Protein AF-A0A9N9HRW1-F1 (afdb_monomer)

Mean predicted aligned error: 13.12 Å

Organism: NCBI:txid94023

Structure (mmCIF, N/CA/C/O backbone):
data_AF-A0A9N9HRW1-F1
#
_entry.id   AF-A0A9N9HRW1-F1
#
loop_
_atom_site.group_PDB
_atom_site.id
_atom_site.type_symbol
_atom_site.label_atom_id
_atom_site.label_alt_id
_atom_site.label_comp_id
_atom_site.label_asym_id
_atom_site.label_entity_id
_atom_site.label_seq_id
_atom_site.pdbx_PDB_i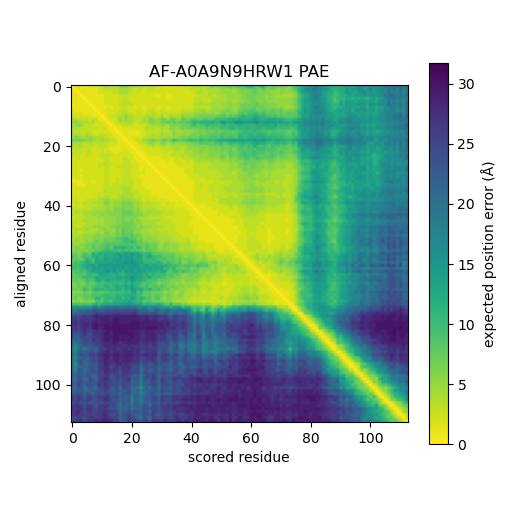ns_code
_atom_site.Cartn_x
_atom_site.Cartn_y
_atom_site.Cartn_z
_atom_site.occupancy
_atom_site.B_iso_or_equiv
_atom_site.auth_seq_id
_atom_site.auth_comp_id
_atom_site.auth_asym_id
_atom_site.auth_atom_id
_atom_site.pdbx_PDB_model_num
ATOM 1 N N . VAL A 1 1 ? 3.208 -2.052 -2.241 1.00 87.50 1 VAL A N 1
ATOM 2 C CA . VAL A 1 1 ? 3.498 -1.379 -3.540 1.00 87.50 1 VAL A CA 1
ATOM 3 C C . VAL A 1 1 ? 4.975 -1.032 -3.701 1.00 87.50 1 VAL A C 1
ATOM 5 O O . VAL A 1 1 ? 5.560 -1.467 -4.681 1.00 87.50 1 VAL A O 1
ATOM 8 N N . ARG A 1 2 ? 5.598 -0.309 -2.755 1.00 90.75 2 ARG A N 1
ATOM 9 C CA . ARG A 1 2 ? 7.033 0.049 -2.804 1.00 90.75 2 ARG A CA 1
ATOM 10 C C . ARG A 1 2 ? 7.954 -1.150 -3.062 1.00 90.75 2 ARG A C 1
ATOM 12 O O . ARG A 1 2 ? 8.828 -1.073 -3.913 1.00 90.75 2 ARG A O 1
ATOM 19 N N . GLU A 1 3 ? 7.721 -2.266 -2.378 1.00 92.56 3 GLU A N 1
ATOM 20 C CA . GLU A 1 3 ? 8.483 -3.502 -2.591 1.00 92.56 3 GLU A CA 1
ATOM 21 C C . GLU A 1 3 ? 8.396 -4.006 -4.042 1.00 92.56 3 GLU A C 1
ATOM 23 O O . GLU A 1 3 ? 9.418 -4.305 -4.651 1.00 92.56 3 GLU A O 1
ATOM 28 N N . TYR A 1 4 ? 7.197 -4.017 -4.635 1.00 93.19 4 TYR A N 1
ATOM 29 C CA . TYR A 1 4 ? 7.006 -4.393 -6.038 1.00 93.19 4 TYR A CA 1
ATOM 30 C C . TYR A 1 4 ? 7.761 -3.465 -6.997 1.00 93.19 4 TYR A C 1
ATOM 32 O O . TYR A 1 4 ? 8.381 -3.950 -7.943 1.00 93.19 4 TYR A O 1
ATOM 40 N N . TYR A 1 5 ? 7.766 -2.155 -6.727 1.00 92.38 5 TYR A N 1
ATOM 41 C CA . TYR A 1 5 ? 8.561 -1.195 -7.494 1.0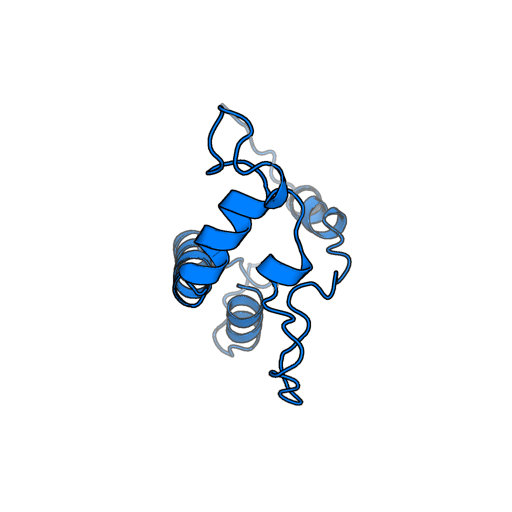0 92.38 5 TYR A CA 1
ATOM 42 C C . TYR A 1 5 ? 10.063 -1.475 -7.371 1.00 92.38 5 TYR A C 1
ATOM 44 O O . TYR A 1 5 ? 10.750 -1.558 -8.385 1.00 92.38 5 TYR A O 1
ATOM 52 N N . ASN A 1 6 ? 10.568 -1.685 -6.153 1.00 93.50 6 ASN A N 1
ATOM 53 C CA . ASN A 1 6 ? 11.981 -1.989 -5.918 1.00 93.50 6 ASN A CA 1
ATOM 54 C C . ASN A 1 6 ? 12.398 -3.280 -6.635 1.00 93.50 6 ASN A C 1
ATOM 56 O O . ASN A 1 6 ? 13.422 -3.316 -7.314 1.00 93.50 6 ASN A O 1
ATOM 60 N N . ASN A 1 7 ? 11.573 -4.324 -6.548 1.00 93.94 7 ASN A N 1
ATOM 61 C CA . ASN A 1 7 ? 11.805 -5.589 -7.238 1.00 93.94 7 ASN A CA 1
ATOM 62 C C . ASN A 1 7 ? 11.776 -5.432 -8.761 1.00 93.94 7 ASN A C 1
ATOM 64 O O . ASN A 1 7 ? 12.543 -6.096 -9.451 1.00 93.94 7 ASN A O 1
ATOM 68 N N . TRP A 1 8 ? 10.914 -4.566 -9.299 1.00 93.62 8 TRP A N 1
ATOM 69 C CA . TRP A 1 8 ? 10.889 -4.244 -10.726 1.00 93.62 8 TRP A CA 1
ATOM 70 C C . TRP A 1 8 ? 12.128 -3.461 -11.167 1.00 93.62 8 TRP A C 1
ATOM 72 O O . TRP A 1 8 ? 12.721 -3.794 -12.188 1.00 93.62 8 TRP A O 1
ATOM 82 N N . MET A 1 9 ? 12.553 -2.476 -10.378 1.00 92.88 9 MET A N 1
ATOM 83 C CA . MET A 1 9 ? 13.717 -1.639 -10.668 1.00 92.88 9 MET A CA 1
ATOM 84 C C . MET A 1 9 ? 15.044 -2.414 -10.610 1.00 92.88 9 MET A C 1
ATOM 86 O O . MET A 1 9 ? 16.008 -2.039 -11.267 1.00 92.88 9 MET A O 1
ATOM 90 N N . ASN A 1 10 ? 15.089 -3.511 -9.853 1.00 93.50 10 ASN A N 1
ATOM 91 C CA . ASN A 1 10 ? 16.256 -4.390 -9.743 1.00 93.50 10 ASN A CA 1
ATOM 92 C C . ASN A 1 10 ? 16.341 -5.460 -10.846 1.00 93.50 10 ASN A C 1
ATOM 94 O O . ASN A 1 10 ? 17.201 -6.336 -10.771 1.00 93.50 10 ASN A O 1
ATOM 98 N N . ARG A 1 11 ? 15.445 -5.450 -11.840 1.00 91.75 11 ARG A N 1
ATOM 99 C CA . ARG A 1 11 ? 15.491 -6.422 -12.937 1.00 91.75 11 ARG A CA 1
ATOM 100 C C . ARG A 1 11 ? 16.550 -6.053 -13.975 1.00 91.75 11 ARG A C 1
ATOM 102 O O . ARG A 1 11 ? 16.748 -4.882 -14.284 1.00 91.75 11 ARG A O 1
ATOM 109 N N . ASP A 1 12 ? 17.151 -7.068 -14.587 1.00 89.81 12 ASP A N 1
ATOM 110 C CA . ASP A 1 12 ? 18.140 -6.888 -15.660 1.00 89.81 12 ASP A CA 1
ATOM 111 C C . ASP A 1 12 ? 17.501 -6.594 -17.034 1.00 89.81 12 ASP A C 1
ATOM 113 O O . ASP A 1 12 ? 18.184 -6.170 -17.965 1.00 89.81 12 ASP A O 1
ATOM 117 N N . ASP A 1 13 ? 16.190 -6.815 -17.186 1.00 92.19 13 ASP A N 1
ATOM 118 C CA . ASP A 1 13 ? 15.445 -6.713 -18.448 1.00 92.19 13 ASP A CA 1
ATOM 119 C C . ASP A 1 13 ? 14.656 -5.399 -18.603 1.00 92.19 13 ASP A C 1
ATOM 121 O O . ASP A 1 13 ? 13.646 -5.331 -19.312 1.00 92.19 13 ASP A O 1
ATOM 125 N N . LEU A 1 14 ? 15.121 -4.323 -17.963 1.00 91.50 14 LEU A N 1
ATOM 126 C CA . LEU A 1 14 ? 14.494 -3.008 -18.070 1.00 91.50 14 LEU A CA 1
ATOM 127 C C . LEU A 1 14 ? 14.556 -2.457 -19.500 1.00 91.50 14 LEU A C 1
ATOM 129 O O . LEU A 1 14 ? 15.571 -2.515 -20.196 1.00 91.50 14 LEU A O 1
ATOM 133 N N . VAL A 1 15 ? 13.447 -1.860 -19.935 1.00 92.19 15 VAL A N 1
ATOM 134 C CA . VAL A 1 15 ? 13.365 -1.202 -21.242 1.00 92.19 15 VAL A CA 1
ATOM 135 C C . VAL A 1 15 ? 13.766 0.257 -21.095 1.00 92.19 15 VAL A C 1
ATOM 137 O O . VAL A 1 15 ? 13.266 0.955 -20.218 1.00 92.19 15 VAL A O 1
ATOM 140 N N . TYR A 1 16 ? 14.600 0.749 -22.009 1.00 92.38 16 TYR A N 1
ATOM 141 C CA . TYR A 1 16 ? 15.072 2.130 -22.010 1.00 92.38 16 TYR A CA 1
ATOM 142 C C . TYR A 1 16 ? 14.428 2.952 -23.136 1.00 92.38 16 TYR A C 1
ATOM 144 O O . TYR A 1 16 ? 14.023 2.447 -24.186 1.00 92.38 16 TYR A O 1
ATOM 152 N N . THR A 1 17 ? 14.282 4.247 -22.892 1.00 93.44 17 THR A N 1
ATOM 153 C CA . THR A 1 17 ? 13.936 5.263 -23.891 1.00 93.44 17 THR A CA 1
ATOM 154 C C . THR A 1 17 ? 15.126 5.514 -24.821 1.00 93.44 17 THR A C 1
ATOM 156 O O . THR A 1 17 ? 16.258 5.160 -24.500 1.00 93.44 17 THR A O 1
ATOM 159 N N . ALA A 1 18 ? 14.899 6.186 -25.955 1.00 92.56 18 ALA A N 1
ATOM 160 C CA . ALA A 1 18 ? 15.980 6.563 -26.874 1.00 92.56 18 ALA A CA 1
ATOM 161 C C . ALA A 1 18 ? 17.062 7.444 -26.210 1.00 92.56 18 ALA A C 1
ATOM 163 O O . ALA A 1 18 ? 18.207 7.447 -26.647 1.00 92.56 18 ALA A O 1
ATOM 164 N N . MET A 1 19 ? 16.713 8.150 -25.129 1.00 93.44 19 MET A N 1
ATOM 165 C CA . MET A 1 19 ? 17.629 8.972 -24.329 1.00 93.44 19 MET A CA 1
ATOM 166 C C . MET A 1 19 ? 18.331 8.189 -23.205 1.00 93.44 19 MET A C 1
ATOM 168 O O . MET A 1 19 ? 18.962 8.793 -22.344 1.00 93.44 19 MET A O 1
ATOM 172 N N . GLY A 1 20 ? 18.191 6.860 -23.159 1.00 91.06 20 GLY A N 1
ATOM 173 C CA . GLY A 1 20 ? 18.842 6.013 -22.156 1.00 91.06 20 GLY A CA 1
ATOM 174 C C . GLY A 1 20 ? 18.210 6.054 -20.761 1.00 91.06 20 GLY A C 1
ATOM 175 O O . GLY A 1 20 ? 18.792 5.530 -19.819 1.00 91.06 20 GLY A O 1
ATOM 176 N N . ARG A 1 21 ? 17.017 6.643 -20.599 1.00 90.25 21 ARG A N 1
ATOM 177 C CA . ARG A 1 21 ? 16.250 6.591 -19.337 1.00 90.25 21 ARG A CA 1
ATOM 178 C C . ARG A 1 21 ? 15.407 5.324 -19.272 1.00 90.25 21 ARG A C 1
ATOM 180 O O . ARG A 1 21 ? 14.851 4.942 -20.301 1.00 90.25 21 ARG A O 1
ATOM 187 N N . ILE A 1 22 ? 15.253 4.723 -18.095 1.00 92.19 22 ILE A N 1
ATOM 188 C CA . ILE A 1 22 ? 14.352 3.578 -17.884 1.00 92.19 22 ILE A CA 1
ATOM 189 C C . ILE A 1 22 ? 12.914 4.002 -18.209 1.00 92.19 22 ILE A C 1
ATOM 191 O O . ILE A 1 22 ? 12.469 5.086 -17.831 1.00 92.19 22 ILE A O 1
ATOM 195 N N . LYS A 1 23 ? 12.189 3.171 -18.959 1.00 92.62 23 LYS A N 1
ATOM 196 C CA . LYS A 1 23 ? 10.771 3.391 -19.246 1.00 92.62 23 LYS A CA 1
ATOM 197 C C . LYS A 1 23 ? 9.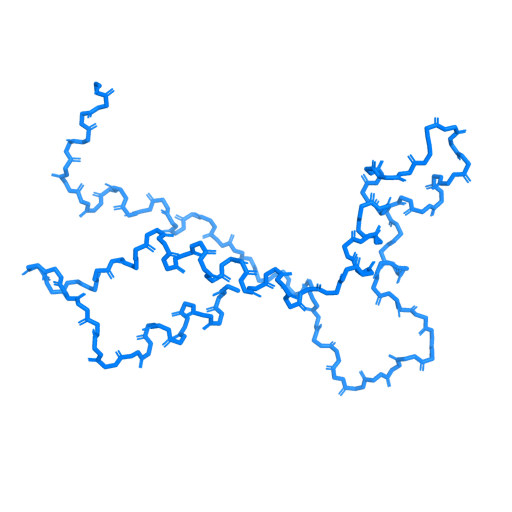941 3.093 -18.007 1.00 92.62 23 LYS A C 1
ATOM 199 O O . LYS A 1 23 ? 10.169 2.091 -17.337 1.00 92.62 23 LYS A O 1
ATOM 204 N N . LYS A 1 24 ? 8.922 3.921 -17.771 1.00 90.81 24 LYS A N 1
ATOM 205 C CA . LYS A 1 24 ? 7.929 3.675 -16.723 1.00 90.81 24 LYS A CA 1
ATOM 206 C C . LYS A 1 24 ? 7.254 2.304 -16.902 1.00 90.81 24 LYS A C 1
ATOM 208 O O . LYS A 1 24 ? 7.039 1.886 -18.048 1.00 90.81 24 LYS A O 1
ATOM 213 N N . PRO A 1 25 ? 6.882 1.623 -15.804 1.00 90.69 25 PRO A N 1
ATOM 214 C CA . PRO A 1 25 ? 6.054 0.429 -15.886 1.00 90.69 25 PRO A CA 1
ATOM 215 C C . PRO A 1 25 ? 4.696 0.771 -16.515 1.00 90.69 25 PRO A C 1
ATOM 217 O O . PRO A 1 25 ? 4.248 1.922 -16.516 1.00 90.69 25 PRO A O 1
ATOM 220 N N . SER A 1 26 ? 4.029 -0.236 -17.076 1.00 91.62 26 SER A N 1
ATOM 221 C CA . SER A 1 26 ? 2.689 -0.046 -17.634 1.00 91.62 26 SER A CA 1
ATOM 222 C C . SER A 1 26 ? 1.661 0.228 -16.529 1.00 91.62 26 SER A C 1
ATOM 224 O O . SER A 1 26 ? 1.829 -0.219 -15.393 1.00 91.62 26 SER A O 1
ATOM 226 N N . TYR A 1 27 ? 0.549 0.891 -16.864 1.00 94.19 27 TYR A N 1
ATOM 227 C CA . TYR A 1 27 ? -0.553 1.076 -15.910 1.00 94.19 27 TYR A CA 1
ATOM 228 C C . TYR A 1 27 ? -1.138 -0.251 -15.416 1.00 94.19 27 TYR A C 1
ATOM 230 O O . TYR A 1 27 ? -1.515 -0.347 -14.254 1.00 94.19 27 TYR A O 1
ATOM 238 N N . ALA A 1 28 ? -1.166 -1.284 -16.264 1.00 95.31 28 ALA A N 1
ATOM 239 C CA . ALA A 1 28 ? -1.611 -2.616 -15.862 1.00 95.31 28 ALA A CA 1
ATOM 240 C C . ALA A 1 28 ? -0.700 -3.203 -14.772 1.00 95.31 28 ALA A C 1
ATOM 242 O O . ALA A 1 28 ? -1.188 -3.702 -13.765 1.00 95.31 28 ALA A O 1
ATOM 243 N N . THR A 1 29 ? 0.617 -3.061 -14.936 1.00 93.38 29 THR A N 1
ATOM 244 C CA . THR A 1 29 ? 1.613 -3.490 -13.947 1.00 93.38 29 THR A CA 1
ATOM 245 C C . THR A 1 29 ? 1.463 -2.731 -12.625 1.00 93.38 29 THR A C 1
ATOM 247 O O . THR A 1 29 ? 1.490 -3.338 -11.560 1.00 93.38 29 THR A O 1
ATOM 250 N N . LEU A 1 30 ? 1.253 -1.410 -12.676 1.00 93.81 30 LEU A N 1
ATOM 251 C CA . LEU A 1 30 ? 1.004 -0.610 -11.472 1.00 93.81 30 LEU A CA 1
ATOM 252 C C . LEU A 1 30 ? -0.285 -1.040 -10.756 1.00 93.81 30 LEU A C 1
ATOM 254 O O . LEU A 1 30 ? -0.286 -1.200 -9.536 1.00 93.81 30 LEU A O 1
ATOM 258 N N . ALA A 1 31 ? -1.369 -1.258 -11.505 1.00 95.69 31 ALA A N 1
ATOM 259 C CA . ALA A 1 31 ? -2.642 -1.714 -10.954 1.00 95.69 31 ALA A CA 1
ATOM 260 C C . ALA A 1 31 ? -2.517 -3.096 -10.298 1.00 95.69 31 ALA A C 1
ATOM 262 O O . ALA A 1 31 ? -3.083 -3.319 -9.230 1.00 95.69 31 ALA A O 1
ATOM 263 N N . GLU A 1 32 ? -1.732 -3.996 -10.891 1.00 96.75 32 GLU A N 1
ATOM 264 C CA . GLU A 1 32 ? -1.415 -5.300 -10.312 1.00 96.75 32 GLU A CA 1
ATOM 265 C C . GLU A 1 32 ? -0.667 -5.154 -8.980 1.00 96.75 32 GLU A C 1
ATOM 267 O O . GLU A 1 32 ? -1.084 -5.736 -7.985 1.00 96.75 32 GLU A O 1
ATOM 272 N N . TRP A 1 33 ? 0.366 -4.308 -8.904 1.00 95.94 33 TRP A N 1
ATOM 273 C CA . TRP A 1 33 ? 1.097 -4.076 -7.648 1.00 95.94 33 TRP A CA 1
ATOM 274 C C . TRP A 1 33 ? 0.219 -3.500 -6.543 1.00 95.94 33 TRP A C 1
ATOM 276 O O . TRP A 1 33 ? 0.378 -3.863 -5.378 1.00 95.94 33 TRP A O 1
ATOM 286 N N . VAL A 1 34 ? -0.687 -2.583 -6.892 1.00 95.44 34 VAL A N 1
ATOM 287 C CA . VAL A 1 34 ? -1.674 -2.042 -5.953 1.00 95.44 34 VAL A CA 1
ATOM 288 C C . VAL A 1 34 ? -2.611 -3.157 -5.502 1.00 95.44 34 VAL A C 1
ATOM 290 O O . VAL A 1 34 ? -2.779 -3.346 -4.301 1.00 95.44 34 VAL A O 1
ATOM 293 N N . SER A 1 35 ? -3.162 -3.933 -6.435 1.00 95.50 35 SER A N 1
ATOM 294 C CA . SER A 1 35 ? -4.077 -5.032 -6.129 1.00 95.50 35 SER A CA 1
ATOM 295 C C . SER A 1 35 ? -3.439 -6.077 -5.214 1.00 95.50 35 SER A C 1
ATOM 297 O O . SER A 1 35 ? -4.036 -6.430 -4.201 1.00 95.50 35 SER A O 1
ATOM 299 N N . CYS A 1 36 ? -2.233 -6.547 -5.538 1.00 94.44 36 CYS A N 1
ATOM 300 C CA . CYS A 1 36 ? -1.514 -7.529 -4.729 1.00 94.44 36 CYS A CA 1
ATOM 301 C C . CYS A 1 36 ? -1.150 -6.962 -3.352 1.00 94.44 36 CYS A C 1
ATOM 303 O O . CYS A 1 36 ? -1.372 -7.608 -2.337 1.00 94.44 36 CYS A O 1
ATOM 305 N N . ALA A 1 37 ? -0.672 -5.716 -3.282 1.00 92.94 37 ALA A N 1
ATOM 306 C CA . ALA A 1 37 ? -0.369 -5.102 -1.993 1.00 92.94 37 ALA A CA 1
ATOM 307 C C . ALA A 1 37 ? -1.612 -4.964 -1.098 1.00 92.94 37 ALA A C 1
ATOM 309 O O . ALA A 1 37 ? -1.504 -5.133 0.110 1.00 92.94 37 ALA A O 1
ATOM 310 N N . TRP A 1 38 ? -2.781 -4.664 -1.671 1.00 92.62 38 TRP A N 1
ATOM 311 C CA . TRP A 1 38 ? -4.034 -4.590 -0.916 1.00 92.62 38 TRP A CA 1
ATOM 312 C C . TRP A 1 38 ? -4.572 -5.961 -0.506 1.00 92.62 38 TRP A C 1
ATOM 314 O O . TRP A 1 38 ? -5.183 -6.053 0.556 1.00 92.62 38 TRP A O 1
ATOM 324 N N . SER A 1 39 ? -4.350 -7.017 -1.298 1.00 93.00 39 SER A N 1
ATOM 325 C CA . SER A 1 39 ? -4.766 -8.373 -0.911 1.00 93.00 39 SER A CA 1
ATOM 326 C C . SER A 1 39 ? -4.007 -8.912 0.299 1.00 93.00 39 SER A C 1
ATOM 328 O O . SER A 1 39 ? -4.541 -9.757 1.012 1.00 93.00 39 SER A O 1
ATOM 330 N N . ASP A 1 40 ? -2.800 -8.402 0.545 1.00 90.69 40 ASP A N 1
ATOM 331 C CA . ASP A 1 40 ? -1.962 -8.802 1.679 1.00 90.69 40 ASP A CA 1
ATOM 332 C C . ASP A 1 40 ? -2.362 -8.095 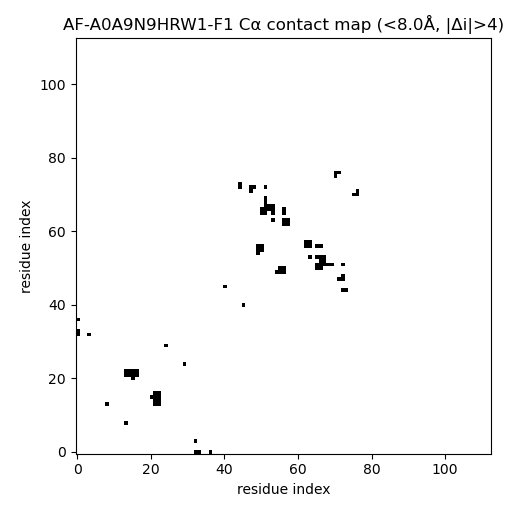2.990 1.00 90.69 40 ASP A C 1
ATOM 334 O O . ASP A 1 40 ? -1.944 -8.500 4.077 1.00 90.69 40 ASP A O 1
ATOM 338 N N . VAL A 1 41 ? -3.188 -7.043 2.922 1.00 88.62 41 VAL A N 1
ATOM 339 C CA . VAL A 1 41 ? -3.656 -6.308 4.105 1.00 88.62 41 VAL A CA 1
ATOM 340 C C . VAL A 1 41 ? -4.766 -7.088 4.811 1.00 88.62 41 VAL A C 1
ATOM 342 O O . VAL A 1 41 ? -5.774 -7.456 4.208 1.00 88.62 41 VAL A O 1
ATOM 345 N N . ASP A 1 42 ? -4.626 -7.278 6.127 1.00 90.50 42 ASP A N 1
ATOM 346 C CA . ASP A 1 42 ? -5.650 -7.927 6.948 1.00 90.50 42 ASP A CA 1
ATOM 347 C C . ASP A 1 42 ? -7.001 -7.195 6.855 1.00 90.50 42 ASP A C 1
ATOM 349 O O . ASP A 1 42 ? -7.142 -6.025 7.221 1.00 90.50 42 ASP A O 1
ATOM 353 N N . SER A 1 43 ? -8.035 -7.920 6.431 1.00 90.88 43 SER A N 1
ATOM 354 C CA . SER A 1 43 ? -9.408 -7.408 6.379 1.00 90.88 43 SER A CA 1
ATOM 355 C C . SER A 1 43 ? -9.917 -6.921 7.742 1.00 90.88 43 SER A C 1
ATOM 357 O O . SER A 1 43 ? -10.702 -5.971 7.807 1.00 90.88 43 SER A O 1
ATOM 359 N N . GLY A 1 44 ? -9.445 -7.525 8.840 1.00 90.69 44 GLY A N 1
ATOM 360 C CA . GLY A 1 44 ? -9.752 -7.084 10.195 1.00 90.69 44 GLY A CA 1
ATOM 361 C C . GLY A 1 44 ? -9.194 -5.691 10.477 1.00 90.69 44 GLY A C 1
ATOM 362 O O . GLY A 1 44 ? -9.907 -4.847 11.019 1.00 90.69 44 GLY A O 1
ATOM 363 N N . LEU A 1 45 ? -7.947 -5.430 10.083 1.00 90.94 45 LEU A N 1
ATOM 364 C CA . LEU A 1 45 ? -7.298 -4.123 10.175 1.00 90.94 45 LEU A CA 1
ATOM 365 C C . LEU A 1 45 ? -8.051 -3.064 9.361 1.00 90.94 45 LEU A C 1
ATOM 367 O O . LEU A 1 45 ? -8.311 -1.983 9.885 1.00 90.94 45 LEU A O 1
ATOM 371 N N . ILE A 1 46 ? -8.479 -3.387 8.136 1.00 91.44 46 ILE A N 1
ATOM 372 C CA . ILE A 1 46 ? -9.297 -2.484 7.302 1.00 91.44 46 ILE A CA 1
ATOM 373 C C . ILE A 1 46 ? -10.634 -2.168 7.989 1.00 91.44 46 ILE A C 1
ATOM 375 O O . ILE A 1 46 ? -11.054 -1.015 8.075 1.00 91.44 46 ILE A O 1
ATOM 379 N N . ALA A 1 47 ? -11.311 -3.178 8.535 1.00 91.62 47 ALA A N 1
ATOM 380 C CA . ALA A 1 47 ? -12.569 -2.961 9.241 1.00 91.62 47 ALA A CA 1
ATOM 381 C C . ALA A 1 47 ? -12.387 -2.102 10.506 1.00 91.62 47 ALA A C 1
ATOM 383 O O . ALA A 1 47 ? -13.245 -1.274 10.819 1.00 91.62 47 ALA A O 1
ATOM 384 N N . ARG A 1 48 ? -11.281 -2.281 11.243 1.00 91.12 48 ARG A N 1
ATOM 385 C CA . ARG A 1 48 ? -10.951 -1.445 12.407 1.00 91.12 48 ARG A CA 1
ATOM 386 C C . ARG A 1 48 ? -10.617 -0.012 11.996 1.00 91.12 48 ARG A C 1
ATOM 388 O O . ARG A 1 48 ? -11.096 0.906 12.655 1.00 91.12 48 ARG A O 1
ATOM 395 N N . SER A 1 49 ? -9.892 0.205 10.897 1.00 92.00 49 SER A N 1
ATOM 396 C CA . SER A 1 49 ? -9.568 1.558 10.425 1.00 92.00 49 SER A CA 1
ATOM 397 C C . SER A 1 49 ? -10.821 2.326 10.011 1.00 92.00 49 SER A C 1
ATOM 399 O O . SER A 1 49 ? -10.989 3.477 10.400 1.00 92.00 49 SER A O 1
ATOM 401 N N . PHE A 1 50 ? -11.777 1.673 9.343 1.00 92.94 50 PHE A N 1
ATOM 402 C CA . PHE A 1 50 ? -13.060 2.299 9.010 1.00 92.94 50 PHE A CA 1
ATOM 403 C C . PHE A 1 50 ? -13.875 2.689 10.245 1.00 92.94 50 PHE A C 1
ATOM 405 O O . PHE A 1 50 ? -14.686 3.612 10.168 1.00 92.94 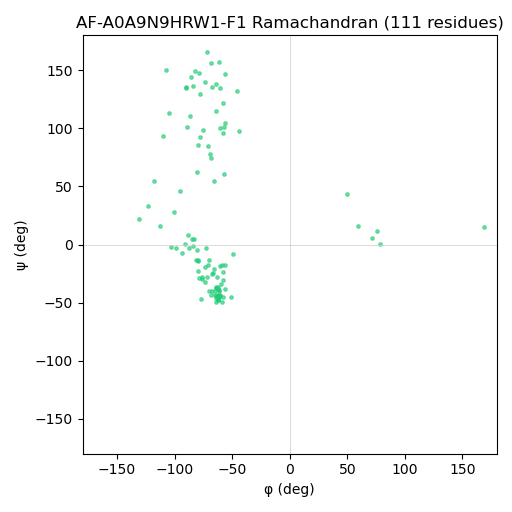50 PHE A O 1
ATOM 412 N N . LYS A 1 51 ? -13.718 1.997 11.376 1.00 90.94 51 LYS A N 1
ATOM 413 C CA . LYS A 1 51 ? -14.337 2.413 12.644 1.00 90.94 51 LYS A CA 1
ATOM 414 C C . LYS A 1 51 ? -13.572 3.571 13.278 1.00 90.94 51 LYS A C 1
ATOM 416 O O . LYS A 1 51 ? -14.189 4.574 13.607 1.00 90.94 51 LYS A O 1
ATOM 421 N N . CYS A 1 52 ? -12.245 3.473 13.344 1.00 91.06 52 CYS A N 1
ATOM 422 C CA . CYS A 1 52 ? -11.373 4.526 13.867 1.00 91.06 52 CYS A CA 1
ATOM 423 C C . CYS A 1 52 ? -11.567 5.862 13.126 1.00 91.06 52 CYS A C 1
ATOM 425 O O . CYS A 1 52 ? -11.636 6.915 13.751 1.00 91.06 52 CYS A O 1
ATOM 427 N N . CYS A 1 53 ? -11.772 5.833 11.807 1.00 92.44 53 CYS A N 1
ATOM 428 C CA . CYS A 1 53 ? -12.066 7.024 11.005 1.00 92.44 53 CYS A CA 1
ATOM 429 C C . CYS A 1 53 ? -13.549 7.448 11.019 1.00 92.44 53 CYS A C 1
ATOM 431 O O . CYS A 1 53 ? -13.931 8.336 10.261 1.00 92.44 53 CYS A O 1
ATOM 433 N N . GLY A 1 54 ? -14.413 6.795 11.803 1.00 90.56 54 GLY A N 1
ATOM 434 C CA . GLY A 1 54 ? -15.842 7.121 11.890 1.00 90.56 54 GLY A CA 1
ATOM 435 C C . GLY A 1 54 ? -16.679 6.752 10.655 1.00 90.56 54 GLY A C 1
ATOM 436 O O . GLY A 1 54 ? -17.865 7.058 10.610 1.00 90.56 54 GLY A O 1
ATOM 437 N N . ILE A 1 55 ? -16.103 6.071 9.659 1.00 92.81 55 ILE A N 1
ATOM 438 C CA . ILE A 1 55 ? -16.772 5.721 8.391 1.00 92.81 55 ILE A CA 1
ATOM 439 C C . ILE A 1 55 ? -17.856 4.656 8.609 1.00 92.81 55 ILE A C 1
ATOM 441 O O . ILE A 1 55 ? -18.928 4.720 8.013 1.00 92.81 55 ILE A O 1
ATOM 445 N N . SER A 1 56 ? -17.576 3.665 9.460 1.00 92.62 56 SER A N 1
ATOM 446 C CA . SER A 1 56 ? -18.472 2.525 9.733 1.00 92.62 56 SER A CA 1
ATOM 447 C C . SER A 1 56 ? -19.052 2.515 11.154 1.00 92.62 56 SER A C 1
ATOM 449 O O . SER A 1 56 ? -19.566 1.494 11.619 1.00 92.62 56 SER A O 1
ATOM 451 N N . VAL A 1 57 ? -18.967 3.648 11.856 1.00 90.62 57 VAL A N 1
ATOM 452 C CA . VAL A 1 57 ? -19.523 3.830 13.205 1.00 90.62 57 VAL A CA 1
ATOM 453 C C . VAL A 1 57 ? -21.019 4.153 13.121 1.00 90.62 57 VAL A C 1
ATOM 455 O O . VAL A 1 57 ? -21.504 4.714 12.137 1.00 90.62 57 VAL A O 1
ATOM 458 N N . ALA A 1 58 ? -21.784 3.743 14.136 1.00 89.19 58 ALA A N 1
ATOM 459 C CA . ALA A 1 58 ? -23.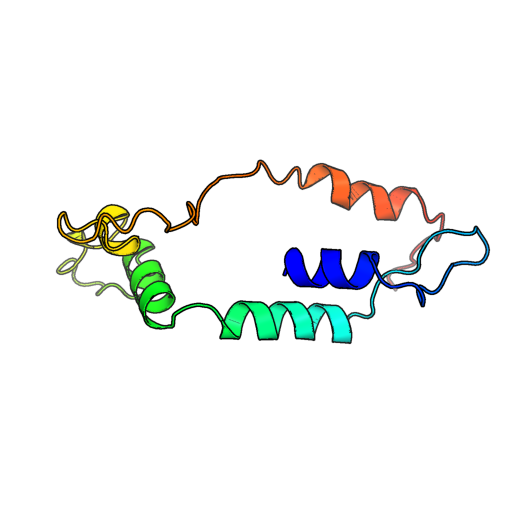213 4.024 14.199 1.00 89.19 58 ALA A CA 1
ATOM 460 C C . ALA A 1 58 ? -23.457 5.529 14.393 1.00 89.19 58 ALA A C 1
ATOM 462 O O . ALA A 1 58 ? -22.835 6.168 15.232 1.00 89.19 58 ALA A O 1
ATOM 463 N N . ARG A 1 59 ? -24.408 6.096 13.642 1.00 87.75 59 ARG A N 1
ATOM 464 C CA . ARG A 1 59 ? -24.739 7.534 13.701 1.00 87.75 59 ARG A CA 1
ATOM 465 C C . ARG A 1 59 ? -25.486 7.952 14.972 1.00 87.75 59 ARG A C 1
ATOM 467 O O . ARG A 1 59 ? -25.813 9.124 15.117 1.00 87.75 59 ARG A O 1
ATOM 474 N N . ASP A 1 60 ? -25.812 6.998 15.838 1.00 91.50 60 ASP A N 1
ATOM 475 C CA . ASP A 1 60 ? -26.526 7.224 17.096 1.00 91.50 60 ASP A CA 1
ATOM 476 C C . ASP A 1 60 ? -25.601 7.654 18.248 1.00 91.50 60 ASP A C 1
ATOM 478 O O . ASP A 1 60 ? -26.087 7.906 19.348 1.00 91.50 60 ASP A O 1
ATOM 482 N N . GLY A 1 61 ? -24.288 7.741 18.004 1.00 86.81 61 GLY A N 1
ATOM 483 C CA . GLY A 1 61 ? -23.288 8.144 18.992 1.00 86.81 61 GLY A CA 1
ATOM 484 C C . GLY A 1 61 ? -22.908 7.045 19.988 1.00 86.81 61 GLY A C 1
ATOM 485 O O . GLY A 1 61 ? -22.075 7.255 20.864 1.00 86.81 61 GLY A O 1
ATOM 486 N N . SER A 1 62 ? -23.492 5.845 19.874 1.00 89.31 62 SER A N 1
ATOM 487 C CA . SER A 1 62 ? -23.272 4.749 20.832 1.00 89.31 62 SER A CA 1
ATOM 488 C C . SER A 1 62 ? -21.874 4.128 20.767 1.00 89.31 62 SER A C 1
ATOM 490 O O . SER A 1 62 ? -21.516 3.343 21.643 1.00 89.31 62 SER A O 1
ATOM 492 N N . LYS A 1 63 ? -21.114 4.437 19.710 1.00 86.44 63 LYS A N 1
ATOM 493 C CA . LYS A 1 63 ? -19.789 3.875 19.419 1.00 86.44 63 LYS A CA 1
ATOM 494 C C . LYS A 1 63 ? -18.752 4.951 19.085 1.00 86.44 63 LYS A C 1
ATOM 496 O O . LYS A 1 63 ? -17.761 4.664 18.413 1.00 86.44 63 LYS A O 1
ATOM 501 N N . ASP A 1 64 ? -18.996 6.186 19.518 1.00 88.81 64 ASP A N 1
ATOM 502 C CA . ASP A 1 64 ? -18.069 7.302 19.301 1.00 88.81 64 ASP A CA 1
ATOM 503 C C . ASP A 1 64 ? -16.747 7.097 20.059 1.00 88.81 64 ASP A C 1
ATOM 505 O O . ASP A 1 64 ? -15.720 7.631 19.652 1.00 88.81 64 ASP A O 1
ATOM 509 N N . ASP A 1 65 ? -16.747 6.246 21.094 1.00 88.31 65 ASP A N 1
ATOM 510 C CA . ASP A 1 65 ? -15.558 5.778 21.819 1.00 88.31 65 ASP A CA 1
ATOM 511 C C . ASP A 1 65 ? -14.557 5.025 20.927 1.00 88.31 65 ASP A C 1
ATOM 513 O O . ASP A 1 65 ? -13.400 4.876 21.299 1.00 88.31 65 ASP A O 1
ATOM 517 N N . GLN A 1 66 ? -14.989 4.553 19.754 1.00 85.56 66 GLN A N 1
ATOM 518 C CA . GLN A 1 66 ? -14.161 3.797 18.808 1.00 85.56 66 GLN A CA 1
ATOM 519 C C . GLN A 1 66 ? -13.508 4.685 17.742 1.00 85.56 66 GLN A C 1
ATOM 521 O O . GLN A 1 66 ? -12.717 4.185 16.942 1.00 85.56 66 GLN A O 1
ATOM 526 N N . ILE A 1 67 ? -13.866 5.970 17.681 1.00 92.44 67 ILE A N 1
ATOM 527 C CA . ILE A 1 67 ? -13.314 6.930 16.722 1.00 92.44 67 ILE A CA 1
ATOM 528 C C . ILE A 1 67 ? -11.996 7.470 17.285 1.00 92.44 67 ILE A C 1
ATOM 530 O O . ILE A 1 67 ? -11.905 7.791 18.465 1.00 92.44 67 ILE A O 1
ATOM 534 N N . PHE A 1 68 ? -10.971 7.579 16.440 1.00 90.00 68 PHE A N 1
ATOM 535 C CA . PHE A 1 68 ? -9.608 7.981 16.816 1.00 90.00 68 PHE A CA 1
ATOM 536 C C . PHE A 1 68 ? -8.933 7.077 17.865 1.00 90.00 68 PHE A C 1
ATOM 538 O O . PHE A 1 68 ? -7.901 7.446 18.424 1.00 90.00 68 PHE A O 1
ATOM 545 N N . ASP A 1 6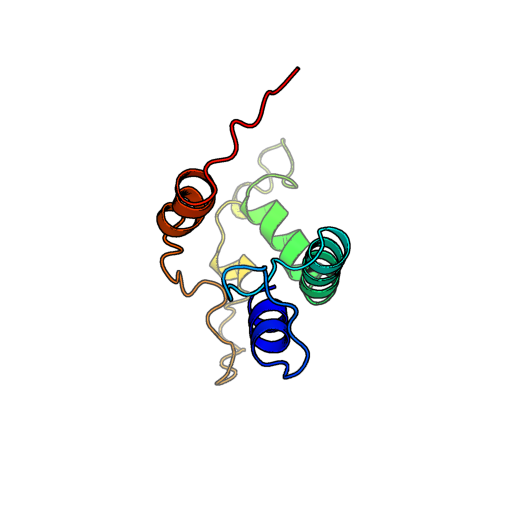9 ? -9.473 5.879 18.097 1.00 87.88 69 ASP A N 1
ATOM 546 C CA . ASP A 1 69 ? -8.870 4.850 18.943 1.00 87.88 69 ASP A CA 1
ATOM 547 C C . ASP A 1 69 ? -7.774 4.106 18.155 1.00 87.88 69 ASP A C 1
ATOM 549 O O . ASP A 1 69 ? -8.009 3.098 17.474 1.00 87.88 69 ASP A O 1
ATOM 553 N N . TYR A 1 70 ? -6.566 4.675 18.174 1.00 87.06 70 TYR A N 1
ATOM 554 C CA . TYR A 1 70 ? -5.395 4.127 17.483 1.00 87.06 70 TYR A CA 1
ATOM 555 C C . TYR A 1 70 ? -4.784 2.923 18.205 1.00 87.06 70 TYR A C 1
ATOM 557 O O . TYR A 1 70 ? -4.240 2.039 17.541 1.00 87.06 70 TYR A O 1
ATOM 565 N N . ASP A 1 71 ? -4.927 2.846 19.527 1.00 85.94 71 ASP A N 1
ATOM 566 C CA . ASP A 1 71 ? -4.422 1.727 20.325 1.00 85.94 71 ASP A CA 1
ATOM 567 C C . ASP A 1 71 ? -5.154 0.437 19.932 1.00 85.94 71 ASP A C 1
ATOM 569 O O . ASP A 1 71 ? -4.538 -0.581 19.595 1.00 85.94 71 ASP A O 1
ATOM 573 N N . ARG A 1 72 ? -6.485 0.516 19.817 1.00 82.38 72 ARG A N 1
ATOM 574 C CA . ARG A 1 72 ? -7.329 -0.585 19.342 1.00 82.38 72 ARG A CA 1
ATOM 575 C C . ARG A 1 72 ? -7.199 -0.855 17.848 1.00 82.38 72 ARG A C 1
ATOM 577 O O . ARG A 1 72 ? -7.405 -1.984 17.402 1.00 82.38 72 ARG A O 1
ATOM 584 N N . LEU A 1 73 ? -6.868 0.152 17.038 1.00 86.62 73 LEU A N 1
ATOM 585 C CA . LEU A 1 73 ? -6.570 -0.058 15.619 1.00 86.62 73 LEU A CA 1
ATOM 586 C C . LEU A 1 73 ? -5.344 -0.966 15.454 1.00 86.62 73 LEU A C 1
ATOM 588 O O . LEU A 1 73 ? -5.378 -1.939 14.686 1.00 86.62 73 LEU A O 1
ATOM 592 N N . LEU A 1 74 ? -4.297 -0.653 16.217 1.00 82.44 74 LEU A N 1
ATOM 593 C CA . LEU A 1 74 ? -3.008 -1.331 16.211 1.00 82.44 74 LEU A CA 1
ATOM 594 C C . LEU A 1 74 ? -2.997 -2.631 17.032 1.00 82.44 74 LEU A C 1
ATOM 596 O O . LEU A 1 74 ? -2.018 -3.371 16.962 1.00 82.44 74 LEU A O 1
ATOM 600 N N . ASN A 1 75 ? -4.095 -2.949 17.733 1.00 70.50 75 ASN A N 1
ATOM 601 C CA . ASN A 1 75 ? -4.193 -4.071 18.673 1.00 70.50 75 ASN A CA 1
ATOM 602 C C . ASN A 1 75 ? -3.020 -4.068 19.670 1.00 70.50 75 ASN A C 1
ATOM 604 O O . ASN A 1 75 ? -2.416 -5.113 19.927 1.00 70.50 75 ASN A O 1
ATOM 608 N N . ILE A 1 76 ? -2.676 -2.887 20.192 1.00 65.50 76 ILE A N 1
ATOM 609 C CA . ILE A 1 76 ? -1.680 -2.725 21.257 1.00 65.50 76 ILE A CA 1
ATOM 610 C C . ILE A 1 76 ? -2.379 -3.060 22.580 1.00 65.50 76 ILE A C 1
ATOM 612 O O . ILE A 1 76 ? -2.557 -2.213 23.445 1.00 65.50 76 ILE A O 1
ATOM 616 N N . ASP A 1 77 ? -2.841 -4.299 22.709 1.00 52.41 77 ASP A N 1
ATOM 617 C CA . ASP A 1 77 ? -3.200 -4.856 24.007 1.00 52.41 77 ASP A CA 1
ATOM 618 C C . ASP A 1 77 ? -1.937 -5.535 24.575 1.00 52.41 77 ASP A C 1
ATOM 620 O O . ASP A 1 77 ? -1.218 -6.232 23.851 1.00 52.41 77 ASP A O 1
ATOM 624 N N . ASP A 1 78 ? -1.679 -5.297 25.863 1.00 54.03 78 ASP A N 1
ATOM 625 C CA . ASP A 1 78 ? -0.459 -5.530 26.677 1.00 54.03 78 ASP A CA 1
ATOM 626 C C . ASP A 1 78 ? 0.186 -6.943 26.584 1.00 54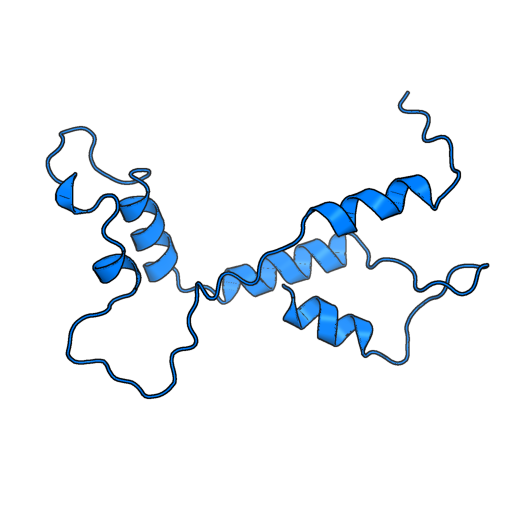.03 78 ASP A C 1
ATOM 628 O O . ASP A 1 78 ? 1.304 -7.164 27.041 1.00 54.03 78 ASP A O 1
ATOM 632 N N . ASP A 1 79 ? -0.465 -7.908 25.928 1.00 54.09 79 ASP A N 1
ATOM 633 C CA . ASP A 1 79 ? -0.020 -9.308 25.838 1.00 54.09 79 ASP A CA 1
ATOM 634 C C . ASP A 1 79 ? 0.715 -9.671 24.528 1.00 54.09 79 ASP A C 1
ATOM 636 O O . ASP A 1 79 ? 1.187 -10.800 24.378 1.00 54.09 79 ASP A O 1
ATOM 640 N N . ASN A 1 80 ? 0.842 -8.753 23.559 1.00 48.19 80 ASN A N 1
ATOM 641 C CA . ASN A 1 80 ? 1.542 -9.005 22.287 1.00 48.19 80 ASN A CA 1
ATOM 642 C C . ASN A 1 80 ? 2.766 -8.100 22.070 1.00 48.19 80 ASN A C 1
ATOM 644 O O . ASN A 1 80 ? 2.935 -7.498 21.006 1.00 48.19 80 ASN A O 1
ATOM 648 N N . ILE A 1 81 ? 3.699 -8.098 23.027 1.00 48.12 81 ILE A N 1
ATOM 649 C CA . ILE A 1 81 ? 5.111 -7.824 22.714 1.00 48.12 81 ILE A CA 1
ATOM 650 C C . ILE A 1 81 ? 5.642 -9.024 21.911 1.00 48.12 81 ILE A C 1
ATOM 652 O O . ILE A 1 81 ? 6.318 -9.912 22.424 1.00 48.12 81 ILE A O 1
ATOM 656 N N . THR A 1 82 ? 5.298 -9.083 20.625 1.00 44.06 82 THR A N 1
ATOM 657 C CA . THR A 1 82 ? 6.108 -9.809 19.647 1.00 44.06 82 THR A CA 1
ATOM 658 C C . THR A 1 82 ? 7.166 -8.837 19.151 1.00 44.06 82 THR A C 1
ATOM 660 O O . THR A 1 82 ? 6.834 -7.865 18.470 1.00 44.06 82 THR A O 1
ATOM 663 N N . ASP A 1 83 ? 8.412 -9.111 19.526 1.00 43.94 83 ASP A N 1
ATOM 664 C CA . ASP A 1 83 ? 9.674 -8.472 19.130 1.00 43.94 83 ASP A CA 1
ATOM 665 C C . ASP A 1 83 ? 9.898 -8.489 17.600 1.00 43.94 83 ASP A C 1
ATOM 667 O O . ASP A 1 83 ? 10.805 -9.136 17.086 1.00 43.94 83 ASP A O 1
ATOM 671 N N . GLY A 1 84 ? 8.999 -7.865 16.832 1.00 44.75 84 GLY A N 1
ATOM 672 C CA . GLY A 1 84 ? 9.054 -7.927 15.370 1.00 44.75 84 GLY A CA 1
ATOM 673 C C . GLY A 1 84 ? 7.844 -7.419 14.588 1.00 44.75 84 GLY A C 1
ATOM 674 O O . GLY A 1 84 ? 7.748 -7.730 13.405 1.00 44.75 84 GLY A O 1
ATOM 675 N N . LYS A 1 85 ? 6.908 -6.660 15.177 1.00 47.03 85 LYS A N 1
ATOM 676 C CA . LYS A 1 85 ? 5.911 -5.946 14.359 1.00 47.03 85 LYS A CA 1
ATOM 677 C C . LYS A 1 85 ? 6.446 -4.578 13.979 1.00 47.03 85 LYS A C 1
ATOM 679 O O . LYS A 1 85 ? 6.467 -3.647 14.778 1.00 47.03 85 LYS A O 1
ATOM 684 N N . GLU A 1 86 ? 6.920 -4.520 12.743 1.00 45.38 86 GLU A N 1
ATOM 685 C CA . GLU A 1 86 ? 7.316 -3.313 12.039 1.00 45.38 86 GLU A CA 1
ATOM 686 C C . GLU A 1 86 ? 6.248 -2.231 12.219 1.00 45.38 86 GLU A C 1
ATOM 688 O O . GLU A 1 86 ? 5.046 -2.479 12.093 1.00 45.38 86 GLU A O 1
ATOM 693 N N . ASN A 1 87 ? 6.699 -1.031 12.572 1.00 47.62 87 ASN A N 1
ATOM 694 C CA . ASN A 1 87 ? 5.852 0.129 12.770 1.00 47.62 87 ASN A CA 1
ATOM 695 C C . ASN A 1 87 ? 5.126 0.452 11.451 1.00 47.62 87 ASN A C 1
ATOM 697 O O . ASN A 1 87 ? 5.705 1.059 10.552 1.00 47.62 87 ASN A O 1
ATOM 701 N N . ILE A 1 88 ? 3.857 0.040 11.340 1.00 54.12 88 ILE A N 1
ATOM 702 C CA . ILE A 1 88 ? 3.006 0.228 10.147 1.00 54.12 88 ILE A CA 1
ATOM 703 C C . ILE A 1 88 ? 2.860 1.722 9.793 1.00 54.12 88 ILE A C 1
ATOM 705 O O . ILE A 1 88 ? 2.533 2.068 8.660 1.00 54.12 88 ILE A O 1
ATOM 709 N N . PHE A 1 89 ? 3.163 2.614 10.741 1.00 48.47 89 PHE A N 1
ATOM 710 C CA . PHE A 1 89 ? 3.117 4.060 10.576 1.00 48.47 89 PHE A CA 1
ATOM 711 C C . PHE A 1 89 ? 4.457 4.733 10.885 1.00 48.47 89 PHE A C 1
ATOM 713 O O . PHE A 1 89 ? 4.472 5.877 11.349 1.00 48.47 89 PHE A O 1
ATOM 720 N N . SER A 1 90 ? 5.592 4.078 10.604 1.00 43.72 90 SER A N 1
ATOM 721 C CA . SER A 1 90 ? 6.809 4.842 10.319 1.00 43.72 90 SER A CA 1
ATOM 722 C C . SER A 1 90 ? 6.487 5.744 9.134 1.00 43.72 90 SER A C 1
ATOM 724 O O . SER A 1 90 ? 6.466 5.323 7.980 1.00 43.72 90 SER A O 1
ATOM 726 N N . ASN A 1 91 ? 6.120 6.978 9.469 1.00 50.22 91 ASN A N 1
ATOM 727 C CA . ASN A 1 91 ? 5.863 8.071 8.562 1.00 50.22 91 ASN A CA 1
ATOM 728 C C . ASN A 1 91 ? 7.214 8.445 7.949 1.00 50.22 91 ASN A C 1
ATOM 730 O O . ASN A 1 91 ? 7.850 9.422 8.344 1.00 50.22 91 ASN A O 1
ATOM 734 N N . ASP A 1 92 ? 7.685 7.607 7.026 1.00 47.06 92 ASP A N 1
ATOM 735 C CA . ASP A 1 92 ? 8.638 8.019 6.017 1.00 47.06 92 ASP A CA 1
ATOM 736 C C . ASP A 1 92 ? 7.950 9.193 5.330 1.00 47.06 92 ASP A C 1
ATOM 738 O O . ASP A 1 92 ? 6.967 8.981 4.620 1.00 47.06 92 ASP A O 1
ATOM 742 N N . ASN A 1 93 ? 8.390 10.420 5.623 1.00 47.56 93 ASN A N 1
ATOM 743 C CA . ASN A 1 93 ? 7.978 11.624 4.911 1.00 47.56 93 ASN A CA 1
ATOM 744 C C . ASN A 1 93 ? 8.011 11.316 3.411 1.00 47.56 93 ASN A C 1
ATOM 746 O O . ASN A 1 93 ? 9.076 11.310 2.795 1.00 47.56 93 ASN A O 1
ATOM 750 N N . PHE A 1 94 ? 6.852 10.994 2.841 1.00 45.28 94 PHE A N 1
ATOM 751 C CA . PHE A 1 94 ? 6.707 10.813 1.415 1.00 45.28 94 PHE A CA 1
ATOM 752 C C . PHE A 1 94 ? 6.717 12.225 0.862 1.00 45.28 94 PHE A C 1
ATOM 754 O O . PHE A 1 94 ? 5.736 12.959 0.980 1.00 45.28 94 PHE A O 1
ATOM 761 N N . ASP A 1 95 ? 7.879 12.644 0.375 1.00 42.31 95 ASP A N 1
ATOM 762 C CA . ASP A 1 95 ? 8.028 13.917 -0.300 1.00 42.31 95 ASP A CA 1
ATOM 763 C C . ASP A 1 95 ? 7.320 13.793 -1.657 1.00 42.31 95 ASP A C 1
ATOM 765 O O . ASP A 1 95 ? 7.911 13.445 -2.676 1.00 42.31 95 ASP A O 1
ATOM 769 N N . ILE A 1 96 ? 6.003 14.032 -1.651 1.00 46.22 96 ILE A N 1
ATOM 770 C CA . ILE A 1 96 ? 5.131 14.033 -2.843 1.00 46.22 96 ILE A CA 1
ATOM 771 C C . ILE A 1 96 ? 5.669 15.028 -3.895 1.00 46.22 96 ILE A C 1
ATOM 773 O O . ILE A 1 96 ? 5.326 14.961 -5.073 1.00 46.22 96 ILE A O 1
ATOM 777 N N . ASN A 1 97 ? 6.545 15.950 -3.485 1.00 42.66 97 ASN A N 1
ATOM 778 C CA . ASN A 1 97 ? 7.130 16.967 -4.346 1.00 42.66 97 ASN A CA 1
ATOM 779 C C . ASN A 1 97 ? 8.140 16.414 -5.365 1.00 42.66 97 ASN A C 1
ATOM 781 O O . ASN A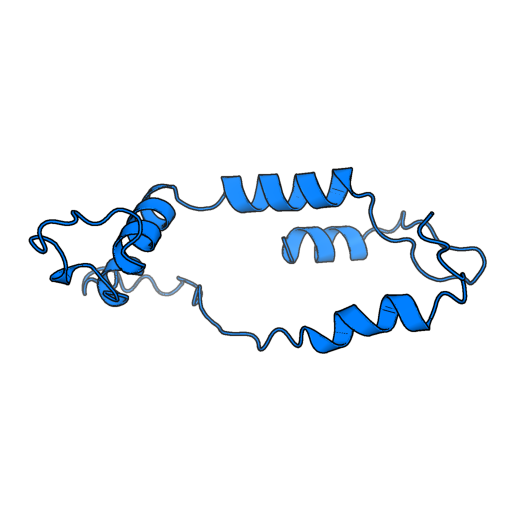 1 97 ? 8.403 17.097 -6.353 1.00 42.66 97 ASN A O 1
ATOM 785 N N . GLU A 1 98 ? 8.685 15.203 -5.192 1.00 45.12 98 GLU A N 1
ATOM 786 C CA . GLU A 1 98 ? 9.601 14.628 -6.193 1.00 45.12 98 GLU A CA 1
ATOM 787 C C . GLU A 1 98 ? 8.848 14.028 -7.402 1.00 45.12 98 GLU A C 1
ATOM 789 O O . GLU A 1 98 ? 9.380 13.982 -8.511 1.00 45.12 98 GLU A O 1
ATOM 794 N N . GLU A 1 99 ? 7.570 13.654 -7.240 1.00 44.44 99 GLU A N 1
ATOM 795 C CA . GLU A 1 99 ? 6.745 13.064 -8.310 1.00 44.44 99 GLU A CA 1
ATOM 796 C C . GLU A 1 99 ? 6.176 14.105 -9.298 1.00 44.44 99 GLU A C 1
ATOM 798 O O . GLU A 1 99 ? 5.762 13.757 -10.402 1.00 44.44 99 GLU A O 1
ATOM 803 N N . LEU A 1 100 ? 6.224 15.402 -8.975 1.00 39.66 100 LEU A N 1
ATOM 804 C CA . LEU A 1 100 ? 5.765 16.467 -9.881 1.00 39.66 100 LEU A CA 1
ATOM 805 C C . LEU A 1 100 ? 6.842 16.970 -10.860 1.00 39.66 100 LEU A C 1
ATOM 807 O O . LEU A 1 100 ? 6.536 17.774 -11.736 1.00 39.66 100 LEU A O 1
ATOM 811 N N . ASN A 1 101 ? 8.078 16.465 -10.783 1.00 43.25 101 ASN A N 1
ATOM 812 C CA . ASN A 1 101 ? 9.161 16.853 -11.700 1.00 43.25 101 ASN A CA 1
ATOM 813 C C . ASN A 1 101 ? 9.252 15.960 -12.962 1.00 43.25 101 ASN A C 1
ATOM 815 O O . ASN A 1 101 ? 10.111 16.151 -13.823 1.00 43.25 101 ASN A O 1
ATOM 819 N N . TYR A 1 102 ? 8.372 14.963 -13.107 1.00 47.78 102 TYR A N 1
ATOM 820 C CA . TYR A 1 102 ? 8.356 14.105 -14.299 1.00 47.78 102 TYR A CA 1
ATOM 821 C C . TYR A 1 102 ? 7.723 14.784 -15.519 1.00 47.78 102 TYR A C 1
ATOM 823 O O . TYR A 1 102 ? 8.126 14.490 -16.648 1.00 47.78 102 TYR A O 1
ATOM 831 N N . GLU A 1 103 ? 6.769 15.696 -15.311 1.00 44.22 103 GLU A N 1
ATOM 832 C CA . GLU A 1 103 ? 6.099 16.398 -16.414 1.00 44.22 103 GLU A CA 1
ATOM 833 C C . GLU A 1 103 ? 6.957 17.533 -16.987 1.00 44.22 103 GLU A C 1
ATOM 835 O O . GLU A 1 103 ? 6.922 17.780 -18.187 1.00 44.22 103 GLU A O 1
ATOM 840 N N . GLU A 1 104 ? 7.821 18.153 -16.179 1.00 45.94 104 GLU A N 1
ATOM 841 C CA . GLU A 1 104 ? 8.696 19.240 -16.640 1.00 45.94 104 GLU A CA 1
ATOM 842 C C . GLU A 1 104 ? 9.858 18.735 -17.527 1.00 45.94 104 GLU A C 1
ATOM 844 O O . GLU A 1 104 ? 10.441 19.485 -18.310 1.00 45.94 104 GLU A O 1
ATOM 849 N N . GLN A 1 105 ? 10.189 17.437 -17.459 1.00 43.91 105 GLN A N 1
ATOM 850 C CA . GLN A 1 105 ? 11.367 16.860 -18.124 1.00 43.91 105 GLN A CA 1
ATOM 851 C C . GLN A 1 105 ? 11.083 16.077 -19.414 1.00 43.91 105 GLN A C 1
ATOM 853 O O . GLN A 1 105 ? 12.021 15.595 -20.070 1.00 43.91 105 GLN A O 1
ATOM 858 N N . LEU A 1 106 ? 9.810 15.951 -19.787 1.00 44.44 106 LEU A N 1
ATOM 859 C CA . LEU A 1 106 ? 9.356 15.479 -21.088 1.00 44.44 106 LEU A CA 1
ATOM 860 C C . LEU A 1 106 ? 8.754 16.688 -21.798 1.00 44.44 106 LEU A C 1
ATOM 862 O O . LEU A 1 106 ? 7.585 16.973 -21.598 1.00 44.44 106 LEU A O 1
ATOM 866 N N . GLY A 1 107 ? 9.547 17.393 -22.610 1.00 44.94 107 GLY A N 1
ATOM 867 C CA . GLY A 1 107 ? 9.098 18.514 -23.451 1.00 44.94 107 GLY A CA 1
ATOM 868 C C . GLY A 1 107 ? 8.119 18.093 -24.553 1.00 44.94 107 GLY A C 1
ATOM 869 O O . GLY A 1 107 ? 8.378 18.306 -25.733 1.00 44.94 107 GLY A O 1
ATOM 870 N N . TYR A 1 108 ? 7.033 17.440 -24.163 1.00 46.84 108 TYR A N 1
ATOM 871 C CA . TYR A 1 108 ? 5.860 17.166 -24.957 1.00 46.84 108 TYR A CA 1
ATOM 872 C C . TYR A 1 108 ? 4.782 18.120 -24.464 1.00 46.84 108 TYR A C 1
ATOM 874 O O . TYR A 1 108 ? 4.316 17.989 -23.335 1.00 46.84 108 TYR A O 1
ATOM 882 N N . ASP A 1 109 ? 4.394 19.063 -25.320 1.00 45.66 109 ASP A N 1
ATOM 883 C CA . ASP A 1 109 ? 3.111 19.744 -25.200 1.00 45.66 109 ASP A CA 1
ATOM 884 C C . ASP A 1 109 ? 2.028 18.658 -25.228 1.00 45.66 109 ASP A C 1
ATOM 886 O O . ASP A 1 109 ? 1.738 18.066 -26.271 1.00 45.66 109 ASP A O 1
ATOM 890 N N . ILE A 1 110 ? 1.500 18.309 -24.056 1.00 49.72 110 ILE A N 1
ATOM 891 C CA . ILE A 1 110 ? 0.327 17.448 -23.956 1.00 49.72 110 ILE A CA 1
ATOM 892 C C . ILE A 1 110 ? -0.874 18.346 -24.263 1.00 49.72 110 ILE A C 1
ATOM 894 O O . ILE A 1 110 ? -1.392 19.029 -23.381 1.00 49.72 110 ILE A O 1
ATOM 898 N N . ASP A 1 111 ? -1.273 18.375 -25.536 1.00 44.69 111 ASP A N 1
ATOM 899 C CA . ASP A 1 111 ? -2.564 18.919 -25.963 1.00 44.69 111 ASP A CA 1
ATOM 900 C C . ASP A 1 111 ? -3.676 18.057 -25.349 1.00 44.69 111 ASP A C 1
ATOM 902 O O . ASP A 1 111 ? -3.796 16.865 -25.644 1.00 44.69 111 ASP A O 1
ATOM 906 N N . TRP A 1 112 ? -4.474 18.656 -24.467 1.00 52.16 112 TRP A N 1
ATOM 907 C CA . TRP A 1 112 ? -5.614 18.017 -23.802 1.00 52.16 112 TRP A CA 1
ATOM 908 C C . TRP A 1 112 ? -6.949 18.296 -24.519 1.00 52.16 112 TRP A C 1
ATOM 910 O O . TRP A 1 112 ? -7.932 18.637 -23.859 1.00 52.16 112 TRP A O 1
ATOM 920 N N . GLU A 1 113 ? -7.012 18.165 -25.847 1.00 43.84 113 GLU A N 1
ATOM 921 C CA . GLU A 1 113 ? -8.302 18.202 -26.570 1.00 43.84 113 GLU A CA 1
ATOM 922 C C . GLU A 1 113 ? -9.050 16.858 -26.548 1.00 43.84 113 GLU A C 1
ATOM 924 O O . GLU A 1 113 ? -8.449 15.812 -26.889 1.00 43.84 113 GLU A O 1
#

Nearest PDB structures (foldseek):
  5d90-assembly2_C  TM=3.574E-01  e=2.579E+00  Haemophilus influenzae Rd KW20

pLDDT: mean 76.21, std 21.11, range [39.66, 96.75]

Sequence (113 aa):
VREYYNNWMNRDDLVYTAMGRIKKPSYATLAEWVSCAWSDVDSGLIARSFKCCGISVARDGSKDDQIFDYDRLLNIDDDNITDGKENIFSNDNFDINEELNYEEQLGYDIDWE

Solvent-accessible surface area (backbone atoms only — not comparable to full-atom values): 7338 Å² total; per-residue (Å²): 73,69,67,56,50,52,60,58,72,70,46,93,82,73,55,61,43,99,86,71,44,77,55,78,80,52,70,68,57,52,51,48,34,48,51,55,45,55,69,73,50,58,67,67,52,53,57,38,45,35,28,24,70,51,73,71,43,60,92,84,60,86,46,57,83,44,38,76,35,58,54,71,49,70,59,70,52,96,86,66,85,59,98,77,73,74,68,90,72,68,75,69,81,74,66,69,74,67,72,66,55,61,66,78,73,49,94,62,86,78,78,87,125

Foldseek 3Di:
DVVLVVVVVPDPPFDADPVRHTDDDDPVSVVVVVVVVVVPDDPVLVVLVCQLCVNPDDPVCPSVVSHVPVCVSVVVDPPDPPVDDDDPPPCPPPPVVVVVCPVVPPPDPPDPD

Radius of gyration: 20.62 Å; Cα contacts (8 Å, |Δi|>4): 49; chains: 1; bounding box: 45×30×54 Å

Secondary structure (DSSP, 8-state):
-HHHHHHHHT-TT--B-TTSPBPPPPHHHHHHHHHHHHHTS-HHHHHHHHHHTTSSS-TTSTTGGGTT-HHHHHT--TT---TT---TT------GGGGGGTTTTS-------